Protein AF-A0A3D2BYX2-F1 (afdb_monomer_lite)

Radius of gyration: 10.09 Å; chains: 1; bounding box: 21×16×28 Å

Sequence (43 aa):
FRMIKEGAAKIEGEKISDRNLVPEAGTAVYQVGKRKFARVTIT

pLDDT: mean 85.11, std 6.95, range [57.81, 92.06]

Foldseek 3Di:
DVQLCVQQKDKQNHTRVDPPDDDDAAWIWIGGHDPDIDIDHHD

Secondary structure (DSSP, 8-state):
-HHHHTT-EEETTEE---TT--PPSEEEEEEETTTEEEEEEE-

Structure (mmCIF, N/CA/C/O backbone):
data_AF-A0A3D2BYX2-F1
#
_entry.id   AF-A0A3D2BYX2-F1
#
loop_
_atom_site.group_PDB
_atom_site.id
_atom_site.type_symbol
_atom_site.label_atom_id
_atom_site.label_alt_id
_atom_site.label_comp_id
_atom_site.label_asym_id
_atom_site.label_entity_id
_atom_site.label_seq_id
_atom_site.pdbx_PDB_ins_code
_atom_site.Cartn_x
_atom_site.Cartn_y
_atom_site.Cartn_z
_atom_site.occupancy
_atom_site.B_iso_or_equiv
_atom_site.auth_seq_id
_atom_site.auth_comp_id
_atom_site.auth_asym_id
_atom_site.auth_atom_id
_atom_site.pdbx_PDB_model_num
ATOM 1 N N . PHE A 1 1 ? 4.584 9.634 5.727 1.00 57.81 1 PHE A 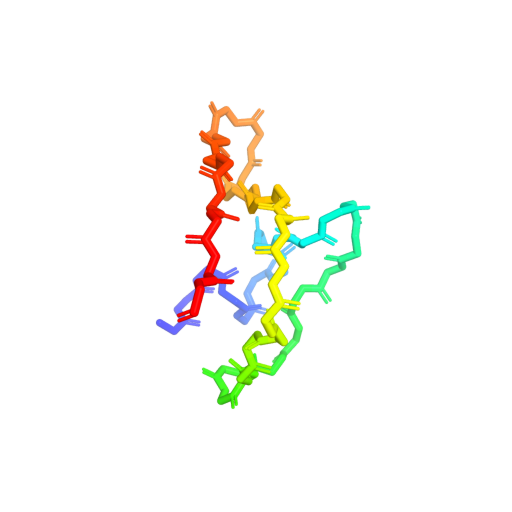N 1
ATOM 2 C CA . PHE A 1 1 ? 5.565 8.744 6.397 1.00 57.81 1 PHE A CA 1
ATOM 3 C C . PHE A 1 1 ? 5.124 8.217 7.764 1.00 57.81 1 PHE A C 1
ATOM 5 O O . PHE A 1 1 ? 5.500 7.101 8.091 1.00 57.81 1 PHE A O 1
ATOM 12 N N . ARG A 1 2 ? 4.328 8.958 8.557 1.00 71.81 2 ARG A N 1
ATOM 13 C CA . ARG A 1 2 ? 3.924 8.527 9.910 1.00 71.81 2 ARG A CA 1
ATOM 14 C C . ARG A 1 2 ? 3.075 7.246 9.931 1.00 71.81 2 ARG A C 1
ATOM 16 O O . ARG A 1 2 ? 3.408 6.325 10.655 1.00 71.81 2 ARG A O 1
ATOM 23 N N . MET A 1 3 ? 2.078 7.134 9.050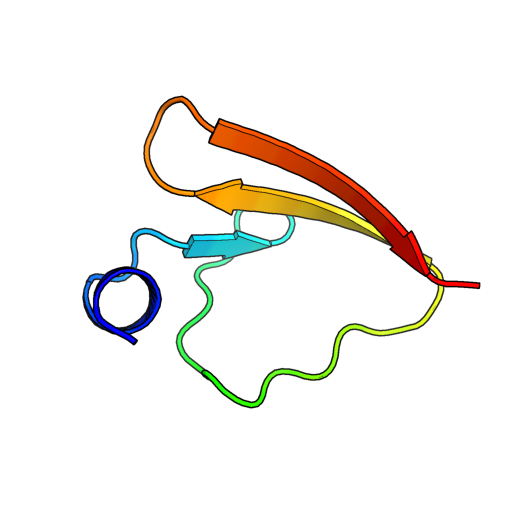 1.00 70.56 3 MET A N 1
ATOM 24 C CA . MET A 1 3 ? 1.176 5.969 9.029 1.00 70.56 3 MET A CA 1
ATOM 25 C C . MET A 1 3 ? 1.843 4.643 8.612 1.00 70.56 3 MET A C 1
ATOM 27 O O . MET A 1 3 ? 1.460 3.595 9.121 1.00 70.56 3 MET A O 1
ATOM 31 N N . ILE A 1 4 ? 2.851 4.679 7.731 1.00 76.44 4 ILE A N 1
ATOM 32 C CA . ILE A 1 4 ? 3.638 3.490 7.342 1.00 76.44 4 ILE A CA 1
ATOM 33 C C . ILE A 1 4 ? 4.583 3.096 8.491 1.00 76.44 4 ILE A C 1
ATOM 35 O O . ILE A 1 4 ? 4.597 1.943 8.904 1.00 76.44 4 ILE A O 1
AT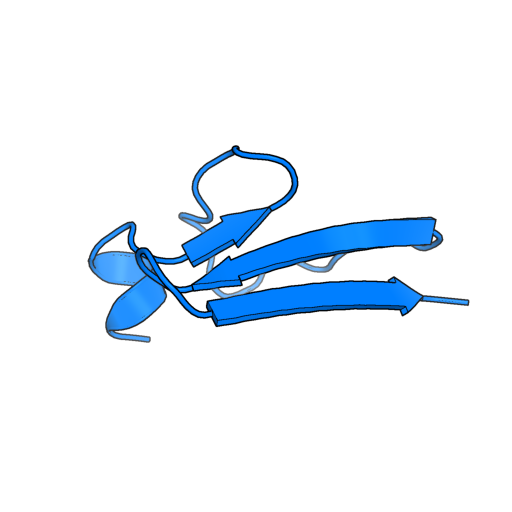OM 39 N N . LYS A 1 5 ? 5.285 4.069 9.100 1.00 73.38 5 LYS A N 1
ATOM 40 C CA . LYS A 1 5 ? 6.149 3.829 10.275 1.00 73.38 5 LYS A CA 1
ATOM 41 C C . LYS A 1 5 ? 5.390 3.292 11.493 1.00 73.38 5 LYS A C 1
ATOM 43 O O . LYS A 1 5 ? 5.935 2.491 12.238 1.00 73.38 5 LYS A O 1
ATOM 48 N N . GLU A 1 6 ? 4.149 3.726 11.696 1.00 78.62 6 GLU A N 1
ATOM 49 C CA . GLU A 1 6 ? 3.278 3.246 12.778 1.00 78.62 6 GLU A CA 1
ATOM 50 C C . GLU A 1 6 ? 2.595 1.902 12.438 1.00 78.62 6 GLU A C 1
ATOM 52 O O . GLU A 1 6 ? 1.807 1.386 13.228 1.00 78.62 6 GLU A O 1
ATOM 57 N N . GLY A 1 7 ? 2.880 1.309 11.268 1.00 78.62 7 GLY A N 1
ATOM 58 C CA . GLY A 1 7 ? 2.308 0.029 10.840 1.00 78.62 7 GLY A CA 1
ATOM 59 C C . GLY A 1 7 ? 0.788 0.066 10.658 1.00 78.62 7 GLY A C 1
ATOM 60 O O . GLY A 1 7 ? 0.126 -0.968 10.777 1.00 78.62 7 GLY A O 1
ATOM 61 N N . ALA A 1 8 ? 0.231 1.257 10.420 1.00 84.12 8 ALA A N 1
ATOM 62 C CA . ALA A 1 8 ? -1.198 1.480 10.232 1.00 84.12 8 ALA A CA 1
ATOM 63 C C . ALA A 1 8 ? -1.638 1.268 8.775 1.00 84.12 8 ALA A C 1
ATOM 65 O O . ALA A 1 8 ? -2.835 1.149 8.525 1.00 84.12 8 ALA A O 1
ATOM 66 N N . ALA A 1 9 ? -0.702 1.231 7.824 1.00 88.81 9 ALA A N 1
ATOM 67 C CA . ALA A 1 9 ? -0.980 0.954 6.420 1.00 88.81 9 ALA A CA 1
ATOM 68 C C . ALA A 1 9 ? -0.815 -0.542 6.111 1.00 88.81 9 ALA A C 1
ATOM 70 O O . ALA A 1 9 ? 0.157 -1.166 6.545 1.00 88.81 9 ALA A O 1
ATOM 71 N N . LYS A 1 10 ? -1.768 -1.110 5.370 1.00 89.56 10 LYS A N 1
ATOM 72 C CA . LYS A 1 10 ? -1.775 -2.509 4.944 1.00 89.56 10 LYS A CA 1
ATOM 73 C C . LYS A 1 10 ? -2.175 -2.648 3.476 1.00 89.56 10 LYS A C 1
ATOM 75 O O . LYS A 1 10 ? -2.953 -1.832 2.990 1.00 89.56 10 LYS A O 1
ATOM 80 N N . ILE A 1 11 ? -1.693 -3.692 2.814 1.00 90.38 11 ILE A N 1
ATOM 81 C CA . ILE A 1 11 ? -2.099 -4.123 1.468 1.00 90.38 11 ILE A CA 1
ATOM 82 C C . ILE A 1 11 ? -2.550 -5.564 1.588 1.00 90.38 11 ILE A C 1
ATOM 84 O O . ILE A 1 11 ? -1.806 -6.365 2.137 1.00 90.38 11 ILE A O 1
ATOM 88 N N . GLU A 1 12 ? -3.769 -5.887 1.154 1.00 88.75 12 GLU A N 1
ATOM 89 C CA . GLU A 1 12 ? -4.298 -7.264 1.207 1.00 88.75 12 GLU A CA 1
ATOM 90 C C . GLU A 1 12 ? 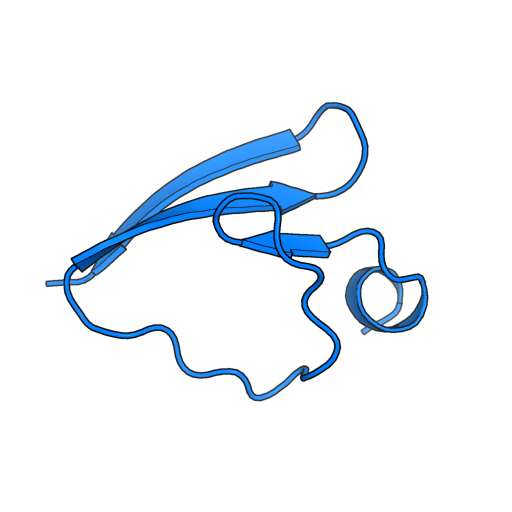-4.211 -7.896 2.621 1.00 88.75 12 GLU A C 1
ATOM 92 O O . GLU A 1 12 ? -4.144 -9.107 2.799 1.00 88.75 12 GLU A O 1
ATOM 97 N N . GLY A 1 13 ? -4.204 -7.062 3.671 1.00 84.62 13 GLY A N 1
ATOM 98 C CA . GLY A 1 13 ? -4.044 -7.488 5.067 1.00 84.62 13 GLY A CA 1
ATOM 99 C C . GLY A 1 13 ? -2.599 -7.539 5.583 1.00 84.62 13 GLY A C 1
ATOM 100 O O . GLY A 1 13 ? -2.403 -7.565 6.804 1.00 84.62 13 GLY A O 1
ATOM 101 N N . GLU A 1 14 ? -1.602 -7.446 4.707 1.00 87.94 14 GLU A N 1
ATOM 102 C CA . GLU A 1 14 ? -0.177 -7.411 5.038 1.00 87.94 14 GLU A CA 1
ATOM 103 C C . GLU A 1 14 ? 0.2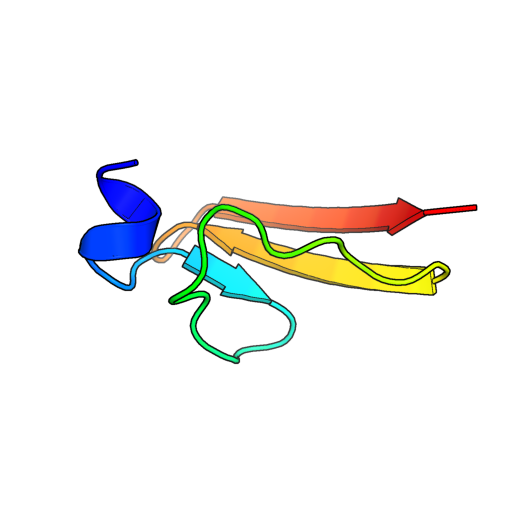87 -5.988 5.375 1.00 87.94 14 GLU A C 1
ATOM 105 O O . GLU A 1 14 ? -0.126 -5.020 4.741 1.00 87.94 14 GLU A O 1
ATOM 110 N N . LYS A 1 15 ? 1.115 -5.813 6.414 1.00 87.44 15 LYS A N 1
ATOM 111 C CA . LYS A 1 15 ? 1.591 -4.479 6.821 1.00 87.44 15 LYS A CA 1
ATOM 112 C C . LYS A 1 15 ? 2.600 -3.933 5.817 1.00 87.44 15 LYS A C 1
ATOM 114 O O . LYS A 1 15 ? 3.617 -4.562 5.556 1.00 87.44 15 LYS A O 1
ATOM 119 N N . ILE A 1 16 ? 2.384 -2.694 5.383 1.00 86.56 16 ILE A N 1
ATOM 120 C CA . ILE A 1 16 ? 3.379 -1.955 4.610 1.00 86.56 16 ILE A CA 1
ATOM 121 C C . ILE A 1 16 ? 4.422 -1.409 5.586 1.00 86.56 16 ILE A C 1
ATOM 123 O O . ILE A 1 16 ? 4.125 -0.514 6.380 1.00 86.56 16 ILE A O 1
ATOM 127 N N . SER A 1 17 ? 5.638 -1.941 5.534 1.00 82.75 17 SER A N 1
ATOM 128 C CA . SER A 1 17 ? 6.811 -1.389 6.226 1.00 82.75 17 SER A CA 1
ATOM 129 C C . SER A 1 17 ? 7.626 -0.462 5.321 1.00 82.75 17 SER A C 1
ATOM 131 O O . SER A 1 17 ? 8.271 0.467 5.813 1.00 82.75 17 SER A O 1
ATOM 133 N N . ASP A 1 18 ? 7.556 -0.677 4.006 1.00 83.12 18 ASP A N 1
ATOM 134 C CA . ASP A 1 18 ? 8.368 0.029 3.025 1.00 83.12 18 ASP A CA 1
ATOM 135 C C . ASP A 1 18 ? 7.624 1.214 2.400 1.00 83.12 18 ASP A C 1
ATOM 137 O O . ASP A 1 18 ? 6.537 1.085 1.839 1.00 83.12 18 ASP A O 1
ATOM 141 N N . ARG A 1 19 ? 8.206 2.413 2.502 1.00 79.62 19 ARG A N 1
ATOM 142 C CA . ARG A 1 19 ? 7.587 3.637 1.959 1.00 79.62 19 ARG A CA 1
ATOM 143 C C . ARG A 1 19 ? 7.729 3.747 0.443 1.00 79.62 19 ARG A C 1
ATOM 145 O O . ARG A 1 19 ? 6.998 4.521 -0.163 1.00 79.62 19 ARG A O 1
ATOM 152 N N . ASN A 1 20 ? 8.715 3.047 -0.112 1.00 81.81 20 ASN A N 1
ATOM 153 C CA . ASN A 1 20 ? 9.024 3.032 -1.536 1.00 81.81 20 ASN A CA 1
ATOM 154 C C . ASN A 1 20 ? 8.440 1.787 -2.209 1.00 81.81 20 ASN A C 1
ATOM 156 O O . ASN A 1 20 ? 8.847 1.459 -3.319 1.00 81.81 20 ASN A O 1
ATOM 160 N N . LEU A 1 21 ? 7.520 1.085 -1.537 1.00 82.25 21 LEU A N 1
ATOM 161 C CA . LEU A 1 21 ? 6.834 -0.053 -2.120 1.00 82.25 21 LEU A CA 1
ATOM 162 C C . LEU A 1 21 ? 6.157 0.387 -3.420 1.00 82.25 21 LEU A C 1
ATOM 164 O O . LEU A 1 21 ? 5.285 1.260 -3.417 1.00 82.25 21 LEU A O 1
ATOM 168 N N . VAL A 1 22 ? 6.591 -0.219 -4.519 1.00 83.69 22 VAL A N 1
ATOM 169 C CA . VAL A 1 22 ? 5.978 -0.043 -5.827 1.00 83.69 22 VAL A CA 1
ATOM 170 C C . VAL A 1 22 ? 4.954 -1.158 -5.977 1.00 83.69 22 VAL A C 1
ATOM 172 O O . VAL A 1 22 ? 5.341 -2.326 -5.988 1.00 83.69 22 VAL A O 1
ATOM 175 N N . PRO A 1 23 ? 3.659 -0.833 -6.024 1.00 82.75 23 PRO A N 1
ATOM 176 C CA . PRO A 1 23 ? 2.643 -1.848 -6.207 1.00 82.75 23 PRO A CA 1
ATOM 177 C C . PRO A 1 23 ? 2.688 -2.428 -7.619 1.00 82.75 23 PRO A C 1
ATOM 179 O O . PRO A 1 23 ? 2.890 -1.702 -8.593 1.00 82.75 23 PRO A O 1
ATOM 182 N N . GLU A 1 24 ? 2.501 -3.741 -7.714 1.00 84.62 24 GLU A N 1
ATOM 183 C CA . GLU A 1 24 ? 2.441 -4.435 -8.997 1.00 84.62 24 GLU A CA 1
ATOM 184 C C . GLU A 1 24 ? 1.150 -4.100 -9.756 1.00 84.62 24 GLU A C 1
ATOM 186 O O . GLU A 1 24 ? 0.132 -3.713 -9.169 1.00 84.62 24 GLU A O 1
ATOM 191 N N . ALA A 1 25 ? 1.202 -4.255 -11.081 1.00 86.94 25 ALA A N 1
ATOM 192 C CA . ALA A 1 25 ? 0.025 -4.142 -11.930 1.00 86.94 25 ALA A CA 1
ATOM 193 C C . ALA A 1 25 ? -1.001 -5.214 -11.533 1.00 86.94 25 ALA A C 1
ATOM 195 O O . ALA A 1 25 ? -0.671 -6.387 -11.364 1.00 86.94 25 ALA A O 1
ATOM 196 N N . GLY A 1 26 ? -2.253 -4.806 -11.365 1.00 89.94 26 GLY A N 1
ATOM 197 C CA . GLY A 1 26 ? -3.305 -5.654 -10.826 1.00 89.94 26 GLY A CA 1
ATOM 198 C C . GLY A 1 26 ? -4.290 -4.881 -9.965 1.00 89.94 26 GLY A C 1
ATOM 199 O O . GLY A 1 26 ? -4.351 -3.655 -9.986 1.00 89.94 26 GLY A O 1
ATOM 200 N N . THR A 1 27 ? -5.105 -5.606 -9.205 1.00 92.00 27 THR A N 1
ATOM 201 C CA . THR A 1 27 ? -6.048 -5.010 -8.254 1.00 92.00 27 THR A CA 1
ATOM 202 C C . THR A 1 27 ? -5.664 -5.426 -6.849 1.00 92.00 27 THR A C 1
ATOM 204 O O . THR A 1 27 ? -5.620 -6.616 -6.562 1.00 92.00 27 THR A O 1
ATOM 207 N N . ALA A 1 28 ? -5.431 -4.447 -5.979 1.00 91.25 28 ALA A N 1
ATOM 208 C CA . ALA A 1 28 ? -5.106 -4.679 -4.579 1.00 91.25 28 ALA A CA 1
ATOM 209 C C . ALA A 1 28 ? -5.909 -3.742 -3.671 1.00 91.25 28 ALA A C 1
ATOM 211 O O . ALA A 1 28 ? -6.245 -2.607 -4.032 1.00 91.25 28 ALA A O 1
ATOM 212 N N . VAL A 1 29 ? -6.236 -4.217 -2.472 1.00 91.00 29 VAL A N 1
ATOM 213 C CA . VAL A 1 29 ? -6.929 -3.439 -1.447 1.00 91.00 29 VAL A CA 1
ATOM 214 C C . VAL A 1 29 ? -5.922 -2.859 -0.466 1.00 91.00 29 VAL A C 1
ATOM 216 O O . VAL A 1 29 ? -5.233 -3.570 0.262 1.00 91.00 29 VAL A O 1
ATOM 219 N N . TYR A 1 30 ? -5.899 -1.535 -0.397 1.00 91.31 30 TYR A N 1
ATOM 220 C CA . TYR A 1 30 ? -5.100 -0.755 0.531 1.00 91.31 30 TYR A CA 1
ATOM 221 C C . TYR A 1 30 ? -5.969 -0.362 1.709 1.00 91.31 30 TYR A C 1
ATOM 223 O O . TYR A 1 30 ? -7.047 0.213 1.559 1.00 91.31 30 TYR A O 1
ATOM 231 N N . GLN A 1 31 ? -5.481 -0.633 2.904 1.00 90.75 31 GLN A N 1
ATOM 232 C CA . GLN A 1 31 ? -6.120 -0.246 4.144 1.00 90.75 31 GLN A CA 1
ATOM 233 C C . GLN A 1 31 ? -5.220 0.733 4.890 1.00 90.75 31 GLN A C 1
ATOM 235 O O . GLN A 1 31 ? -4.020 0.519 5.040 1.00 90.75 31 GLN A O 1
ATOM 240 N N . VAL A 1 32 ? -5.815 1.799 5.418 1.00 90.19 32 VAL A N 1
ATOM 241 C CA . VAL A 1 32 ? -5.143 2.767 6.283 1.00 90.19 32 VAL A CA 1
ATOM 242 C C . VAL A 1 32 ? -5.920 2.889 7.595 1.00 90.19 32 VAL A C 1
ATOM 244 O O . VAL A 1 32 ? -7.049 3.383 7.657 1.00 90.19 32 VAL A O 1
ATOM 247 N N . GLY A 1 33 ? -5.308 2.428 8.683 1.00 87.31 33 GLY A N 1
ATOM 248 C CA . GLY A 1 33 ? -5.948 2.327 9.990 1.00 87.31 33 GLY A CA 1
ATOM 249 C C . GLY A 1 33 ? -7.142 1.364 9.981 1.00 87.31 33 GLY A C 1
ATOM 250 O O . GLY A 1 33 ? -7.207 0.427 9.192 1.00 87.31 33 GLY A O 1
ATOM 251 N N . LYS A 1 34 ? -8.117 1.571 10.874 1.00 84.12 34 LYS A N 1
ATOM 252 C CA . LYS A 1 34 ? -9.261 0.648 11.037 1.00 84.12 34 LYS A CA 1
ATOM 253 C C . LYS A 1 34 ? -10.431 0.904 10.077 1.00 84.12 34 LYS A C 1
ATOM 255 O O . LYS A 1 34 ? -11.276 0.035 9.920 1.00 84.12 34 LYS A O 1
ATOM 260 N N . ARG A 1 35 ? -10.525 2.104 9.494 1.00 88.69 35 ARG A N 1
ATOM 261 C CA . ARG A 1 35 ? -11.743 2.574 8.801 1.00 88.69 35 ARG A CA 1
ATOM 262 C C . ARG A 1 35 ? -11.544 3.002 7.351 1.00 88.69 35 ARG A C 1
ATOM 264 O O . ARG A 1 35 ? -12.538 3.131 6.649 1.00 88.69 35 ARG A O 1
ATOM 271 N N . LYS A 1 36 ? -10.313 3.260 6.901 1.00 88.94 36 LYS A N 1
ATOM 272 C CA . LYS A 1 36 ? -10.067 3.681 5.518 1.00 88.94 36 LYS A CA 1
ATOM 273 C C . LYS A 1 36 ? -9.611 2.478 4.711 1.00 88.94 36 LYS A C 1
ATOM 275 O O . LYS A 1 36 ? -8.603 1.866 5.050 1.00 88.94 36 LYS A O 1
ATOM 280 N N . PHE A 1 37 ? -10.348 2.181 3.653 1.00 91.50 37 PHE A N 1
ATOM 281 C CA . PHE A 1 37 ? -10.051 1.126 2.698 1.00 91.50 37 PHE A CA 1
ATOM 282 C C . PHE A 1 37 ? -10.201 1.709 1.298 1.00 91.50 37 PHE A C 1
ATOM 284 O O . PHE A 1 37 ? -11.114 2.498 1.054 1.00 91.50 37 PHE A O 1
ATOM 291 N N . ALA A 1 38 ? -9.304 1.342 0.398 1.00 92.06 38 ALA A N 1
ATOM 292 C CA . ALA A 1 38 ? -9.321 1.746 -0.994 1.00 92.06 38 ALA A CA 1
ATOM 293 C C . ALA A 1 38 ? -8.936 0.541 -1.844 1.00 92.06 38 ALA A C 1
ATOM 295 O O . ALA A 1 38 ? -7.881 -0.052 -1.638 1.00 92.06 38 ALA A O 1
ATOM 296 N N . ARG A 1 39 ? -9.785 0.180 -2.804 1.00 91.75 39 ARG A N 1
ATOM 297 C CA . ARG A 1 39 ? -9.419 -0.794 -3.829 1.00 91.75 39 ARG A CA 1
ATOM 298 C C . ARG A 1 39 ? -8.781 -0.032 -4.980 1.00 91.75 39 ARG A C 1
ATOM 300 O O . ARG A 1 39 ? -9.429 0.837 -5.559 1.00 91.75 39 ARG A O 1
ATOM 307 N N . VAL A 1 40 ? -7.523 -0.333 -5.267 1.00 90.38 40 VAL A N 1
ATOM 308 C CA . VAL A 1 40 ? -6.754 0.318 -6.327 1.00 90.38 40 VAL A CA 1
ATOM 309 C C . VAL A 1 40 ? -6.494 -0.715 -7.406 1.00 90.38 40 VAL A C 1
ATOM 311 O O . VAL A 1 40 ? -6.003 -1.805 -7.120 1.00 90.38 40 VAL A O 1
ATOM 314 N N . THR A 1 41 ? -6.844 -0.361 -8.637 1.00 91.00 41 THR A N 1
ATOM 315 C CA . THR A 1 41 ? -6.517 -1.139 -9.828 1.00 91.00 41 THR A CA 1
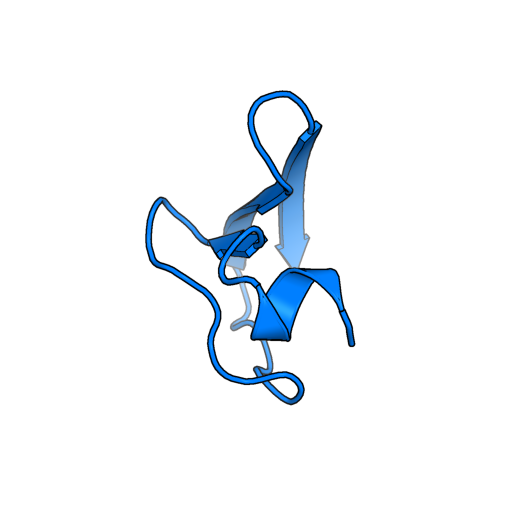ATOM 316 C C . THR A 1 41 ? -5.463 -0.364 -10.601 1.00 91.00 41 THR A C 1
ATOM 318 O O . THR A 1 41 ? -5.682 0.794 -10.952 1.00 91.00 41 THR A O 1
ATOM 321 N N . ILE A 1 42 ? -4.315 -0.996 -10.806 1.00 89.19 42 ILE A N 1
ATOM 322 C CA . ILE A 1 42 ? -3.179 -0.483 -11.561 1.00 89.19 42 ILE A CA 1
ATOM 323 C C . ILE A 1 42 ? -3.136 -1.271 -12.863 1.00 89.19 42 ILE A C 1
ATOM 325 O O . ILE A 1 42 ? -2.984 -2.492 -12.845 1.00 89.19 42 ILE A O 1
ATOM 329 N N . THR A 1 43 ? -3.336 -0.562 -13.965 1.00 85.50 43 THR A N 1
ATOM 330 C CA . THR A 1 43 ? -3.215 -1.055 -15.342 1.00 85.50 43 THR A CA 1
ATOM 331 C C . THR A 1 43 ? -1.894 -0.635 -15.944 1.00 85.50 43 THR A C 1
ATOM 333 O O . THR A 1 43 ? -1.510 0.529 -15.681 1.00 85.50 43 THR A O 1
#